Protein AF-A0A672FPJ3-F1 (afdb_monomer)

Organism: Salarias fasciatus (NCBI:txid181472)

Structure (mmCIF, N/CA/C/O backbone):
data_AF-A0A672FPJ3-F1
#
_entry.id   AF-A0A672FPJ3-F1
#
loop_
_atom_site.group_PDB
_atom_site.id
_atom_site.type_symbol
_atom_site.label_atom_id
_atom_site.label_alt_id
_atom_site.label_comp_id
_atom_site.label_asym_id
_atom_site.label_entity_id
_atom_site.label_seq_id
_atom_site.pdbx_PDB_ins_code
_atom_site.Cartn_x
_atom_site.Cartn_y
_atom_site.Cartn_z
_atom_site.occupancy
_atom_site.B_iso_or_equiv
_atom_site.auth_seq_id
_atom_site.auth_comp_id
_atom_site.auth_asym_id
_atom_site.auth_atom_id
_atom_site.pdbx_PDB_model_num
ATOM 1 N N . LEU A 1 1 ? 19.985 6.281 -33.215 1.00 62.66 1 LEU A N 1
ATOM 2 C CA . LEU A 1 1 ? 19.206 5.036 -33.014 1.00 62.66 1 LEU A CA 1
ATOM 3 C C . LEU A 1 1 ? 17.743 5.427 -32.889 1.00 62.66 1 LEU A C 1
ATOM 5 O O . LEU A 1 1 ? 17.479 6.319 -32.087 1.00 62.66 1 LEU A O 1
ATOM 9 N N . PRO A 1 2 ? 16.835 4.807 -33.657 1.00 89.69 2 PRO A N 1
ATOM 10 C CA . PRO A 1 2 ? 15.396 4.906 -33.426 1.00 89.69 2 PRO A CA 1
ATOM 11 C C . PRO A 1 2 ? 15.066 4.654 -31.949 1.00 89.69 2 PRO A C 1
ATOM 13 O O . PRO A 1 2 ? 15.754 3.870 -31.286 1.00 89.69 2 PRO A O 1
ATOM 16 N N . GLU A 1 3 ? 14.046 5.331 -31.421 1.00 81.00 3 GLU A N 1
ATOM 17 C CA . GLU A 1 3 ? 13.748 5.345 -29.981 1.00 81.00 3 GLU A CA 1
ATOM 18 C C . GLU A 1 3 ? 13.517 3.931 -29.419 1.00 81.00 3 GLU A C 1
ATOM 20 O O . GLU A 1 3 ? 13.999 3.581 -28.341 1.00 81.00 3 GLU A O 1
ATOM 25 N N . GLU A 1 4 ? 12.872 3.082 -30.212 1.00 81.25 4 GLU A N 1
ATOM 26 C CA . GLU A 1 4 ? 12.588 1.687 -29.893 1.00 81.25 4 GLU A CA 1
ATOM 27 C C . GLU A 1 4 ? 13.864 0.845 -29.724 1.00 81.25 4 GLU A C 1
ATOM 29 O O . GLU A 1 4 ? 14.042 0.160 -28.715 1.00 81.25 4 GLU A O 1
ATOM 34 N N . GLN A 1 5 ? 14.820 0.970 -30.649 1.00 84.06 5 GLN A N 1
ATOM 35 C CA . GLN A 1 5 ? 16.099 0.255 -30.575 1.00 84.06 5 GLN A CA 1
ATOM 36 C C . GLN A 1 5 ? 16.939 0.717 -29.379 1.00 84.06 5 GLN A C 1
ATOM 38 O O . GLN A 1 5 ? 17.684 -0.064 -28.784 1.00 84.06 5 GLN A O 1
ATOM 43 N N . ARG A 1 6 ? 16.819 1.996 -29.00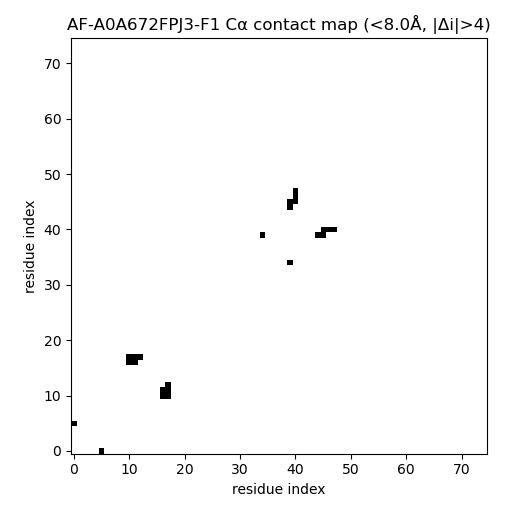0 1.00 82.50 6 ARG A N 1
ATOM 44 C CA . ARG A 1 6 ? 17.485 2.543 -27.814 1.00 82.50 6 ARG A CA 1
ATOM 45 C C . ARG A 1 6 ? 16.890 1.959 -26.528 1.00 82.50 6 ARG A C 1
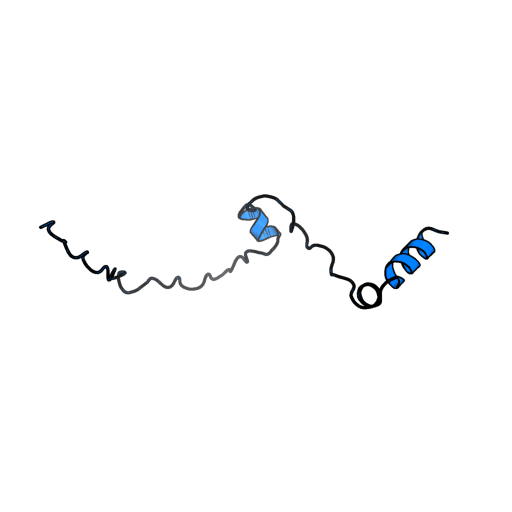ATOM 47 O O . ARG A 1 6 ? 17.653 1.580 -25.642 1.00 82.50 6 ARG A O 1
ATOM 54 N N . ARG A 1 7 ? 15.560 1.825 -26.444 1.00 80.12 7 ARG A N 1
ATOM 55 C CA . ARG A 1 7 ? 14.865 1.201 -25.301 1.00 80.12 7 ARG A CA 1
ATOM 56 C C . ARG A 1 7 ? 15.223 -0.277 -25.149 1.00 80.12 7 ARG A C 1
ATOM 58 O O . ARG A 1 7 ? 15.570 -0.698 -24.048 1.00 80.12 7 ARG A O 1
ATOM 65 N N . GLN A 1 8 ? 15.229 -1.035 -26.249 1.00 80.88 8 GLN A N 1
ATOM 66 C CA . GLN A 1 8 ? 15.621 -2.450 -26.238 1.00 80.88 8 GLN A CA 1
ATOM 67 C C . GLN A 1 8 ? 17.058 -2.643 -25.739 1.00 80.88 8 GLN A C 1
ATOM 69 O O . GLN A 1 8 ? 17.305 -3.482 -24.872 1.00 80.88 8 GLN A O 1
ATOM 74 N N . LYS A 1 9 ? 18.005 -1.819 -26.214 1.00 82.12 9 LYS A N 1
ATOM 75 C CA . LYS A 1 9 ? 19.394 -1.868 -25.736 1.00 82.12 9 LYS A CA 1
ATOM 76 C C . LYS A 1 9 ? 19.495 -1.568 -24.240 1.00 82.12 9 LYS A C 1
ATOM 78 O O . LYS A 1 9 ? 20.138 -2.329 -23.530 1.00 82.12 9 LYS A O 1
ATOM 83 N N . LEU A 1 10 ? 18.816 -0.528 -23.748 1.00 78.19 10 LEU A N 1
ATOM 84 C CA . LEU A 1 10 ? 18.823 -0.163 -22.323 1.00 78.19 10 LEU A CA 1
ATOM 85 C C . LEU A 1 10 ? 18.238 -1.255 -21.414 1.00 78.19 10 LEU A C 1
ATOM 87 O O . LEU A 1 10 ? 18.748 -1.464 -20.312 1.00 78.19 10 LEU A O 1
ATOM 91 N N . ALA A 1 11 ? 17.203 -1.965 -21.870 1.00 76.56 11 ALA A N 1
ATOM 92 C CA . ALA A 1 11 ? 16.631 -3.100 -21.145 1.00 76.56 11 ALA A CA 1
ATOM 93 C C . ALA A 1 11 ? 17.581 -4.314 -21.121 1.00 76.56 11 ALA A C 1
ATOM 95 O O . ALA A 1 11 ? 17.691 -4.998 -20.103 1.00 76.56 11 ALA A O 1
ATOM 96 N N . ALA A 1 12 ? 18.316 -4.547 -22.214 1.00 78.25 12 ALA A N 1
ATOM 97 C CA . ALA A 1 12 ? 19.249 -5.664 -22.362 1.00 78.25 12 ALA A CA 1
ATOM 98 C C . ALA A 1 12 ? 20.650 -5.417 -21.762 1.00 78.25 12 ALA A C 1
ATOM 100 O O . ALA A 1 12 ? 21.421 -6.362 -21.615 1.00 78.25 12 ALA A O 1
ATOM 101 N N . CYS A 1 13 ? 20.989 -4.178 -21.382 1.00 78.75 13 CYS A N 1
ATOM 102 C CA . CYS A 1 13 ? 22.317 -3.811 -20.867 1.00 78.75 13 CYS A CA 1
ATOM 103 C C . CYS A 1 13 ? 22.748 -4.553 -19.584 1.00 78.75 13 CYS A C 1
ATOM 105 O O . CYS A 1 13 ? 23.936 -4.592 -19.283 1.00 78.75 13 CYS A O 1
ATOM 107 N N . SER A 1 14 ? 21.822 -5.127 -18.809 1.00 83.56 14 SER A N 1
ATOM 108 C CA . SER A 1 14 ? 22.134 -5.893 -17.594 1.00 83.56 14 SER A CA 1
ATOM 109 C C . SER A 1 14 ? 21.332 -7.186 -17.553 1.00 83.56 14 SER A C 1
ATOM 111 O O . SER A 1 14 ? 20.117 -7.169 -17.745 1.00 83.56 14 SER A O 1
ATOM 113 N N . ARG A 1 15 ? 21.991 -8.304 -17.206 1.00 82.62 15 ARG A N 1
ATOM 114 C CA . ARG A 1 15 ? 21.344 -9.622 -17.031 1.00 82.62 15 ARG A CA 1
ATOM 115 C C . ARG A 1 15 ? 20.136 -9.573 -16.096 1.00 82.62 15 ARG A C 1
ATOM 117 O O . ARG A 1 15 ? 19.187 -10.319 -16.312 1.00 82.62 15 ARG A O 1
ATOM 124 N N . HIS A 1 16 ? 20.188 -8.737 -15.058 1.00 84.88 16 HIS A N 1
ATOM 125 C CA . HIS A 1 16 ? 19.096 -8.611 -14.098 1.00 84.88 16 HIS A CA 1
ATOM 126 C C . HIS A 1 16 ? 17.910 -7.866 -14.709 1.00 84.88 16 HIS A C 1
ATOM 128 O O . HIS A 1 16 ? 16.822 -8.418 -14.717 1.00 84.88 16 HIS A O 1
ATOM 134 N N . ARG A 1 17 ? 18.121 -6.687 -15.310 1.00 80.50 17 ARG A N 1
ATOM 135 C CA . ARG A 1 17 ? 17.040 -5.916 -15.961 1.00 80.50 17 ARG A CA 1
ATOM 136 C C . ARG A 1 17 ? 16.433 -6.626 -17.172 1.00 80.50 17 ARG A C 1
ATOM 138 O O . ARG A 1 17 ? 15.249 -6.465 -17.431 1.00 80.50 17 ARG A O 1
ATOM 145 N N . PHE A 1 18 ? 17.224 -7.440 -17.870 1.00 79.25 18 PHE A N 1
ATOM 146 C CA . PHE A 1 18 ? 16.748 -8.260 -18.983 1.00 79.25 18 PHE A CA 1
ATOM 147 C C . PHE A 1 18 ? 15.775 -9.363 -18.534 1.00 79.25 18 PHE A C 1
ATOM 149 O O . PHE A 1 18 ? 14.867 -9.719 -19.275 1.00 79.25 18 PHE A O 1
ATOM 156 N N . ARG A 1 19 ? 15.972 -9.927 -17.332 1.00 83.88 19 ARG A N 1
ATOM 157 C CA . ARG A 1 19 ? 15.163 -11.049 -16.815 1.00 83.88 19 ARG A CA 1
ATOM 158 C C . ARG A 1 19 ? 14.097 -10.627 -15.815 1.00 83.88 19 ARG A C 1
ATOM 160 O O . ARG A 1 19 ? 13.074 -11.289 -15.705 1.00 83.88 19 ARG A O 1
ATOM 167 N N . TYR A 1 20 ? 14.362 -9.572 -15.061 1.00 87.31 20 TYR A N 1
ATOM 168 C CA . TYR A 1 20 ? 13.489 -9.044 -14.034 1.00 87.31 20 TYR A CA 1
ATOM 169 C C . TYR A 1 20 ? 13.036 -7.654 -14.451 1.00 87.31 20 TYR A C 1
ATOM 171 O O . TYR A 1 20 ? 13.781 -6.673 -14.366 1.00 87.31 20 TYR A O 1
A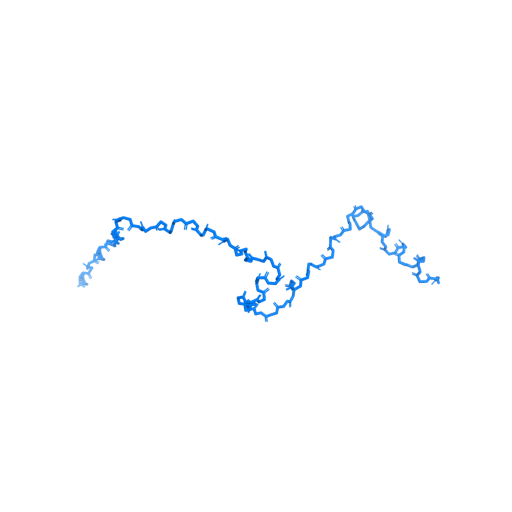TOM 179 N N . ILE A 1 21 ? 11.794 -7.603 -14.911 1.00 81.19 21 ILE A N 1
ATOM 180 C CA . ILE A 1 21 ? 11.068 -6.362 -15.110 1.00 81.19 21 ILE A CA 1
ATOM 181 C C . ILE A 1 21 ? 10.322 -6.127 -13.796 1.00 81.19 21 ILE A C 1
ATOM 183 O O . ILE A 1 21 ? 9.416 -6.906 -13.486 1.00 81.19 21 ILE A O 1
ATOM 187 N N . PRO A 1 22 ? 10.713 -5.130 -12.982 1.00 83.75 22 PRO A N 1
ATOM 188 C CA . PRO A 1 22 ? 9.944 -4.812 -11.793 1.00 83.75 22 PRO A CA 1
ATOM 189 C C . PRO A 1 22 ? 8.522 -4.434 -12.224 1.00 83.75 22 PRO A C 1
ATOM 191 O O . PRO A 1 22 ? 8.365 -3.752 -13.244 1.00 83.75 22 PRO A O 1
ATOM 194 N N . PRO A 1 23 ? 7.489 -4.860 -11.479 1.00 85.25 23 PRO A N 1
ATOM 195 C CA . PRO A 1 23 ? 6.146 -4.371 -11.734 1.00 85.25 23 PRO A CA 1
ATOM 196 C C . PRO A 1 23 ? 6.160 -2.845 -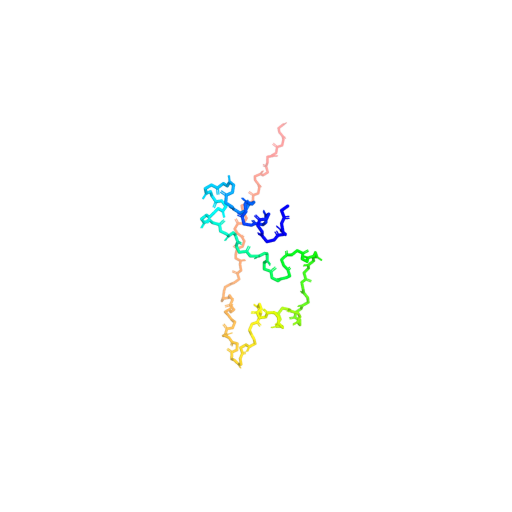11.650 1.00 85.25 23 PRO A C 1
ATOM 198 O O . PRO A 1 23 ? 6.929 -2.254 -10.883 1.00 85.25 23 PRO A O 1
ATOM 201 N N . CYS A 1 24 ? 5.319 -2.203 -12.455 1.00 86.19 24 CYS A N 1
ATOM 202 C CA . CYS A 1 24 ? 5.108 -0.773 -12.314 1.00 86.19 24 CYS A CA 1
ATOM 203 C C . CYS A 1 24 ? 4.693 -0.455 -10.874 1.00 86.19 24 CYS A C 1
ATOM 205 O O . CYS A 1 24 ? 4.084 -1.277 -10.184 1.00 86.19 24 CYS A O 1
ATOM 207 N N . THR A 1 25 ? 5.040 0.749 -10.426 1.00 89.25 25 THR A N 1
ATOM 208 C CA . THR A 1 25 ? 4.561 1.269 -9.147 1.00 89.25 25 THR A CA 1
ATOM 209 C C . THR A 1 25 ? 3.037 1.156 -9.117 1.00 89.25 25 THR A C 1
ATOM 211 O O . THR A 1 25 ? 2.408 1.666 -10.047 1.00 89.25 25 THR A O 1
ATOM 214 N N . PRO A 1 26 ? 2.449 0.487 -8.110 1.00 89.62 26 PRO A N 1
ATOM 215 C CA . PRO A 1 26 ? 1.003 0.352 -8.016 1.00 89.62 26 PRO A CA 1
ATOM 216 C C . PRO A 1 26 ? 0.313 1.714 -7.966 1.00 89.62 26 PRO A C 1
ATOM 218 O O . PRO A 1 26 ? 0.887 2.692 -7.474 1.00 89.62 26 PRO A O 1
ATOM 221 N N . ASP A 1 27 ? -0.935 1.758 -8.424 1.00 88.62 27 ASP A N 1
ATOM 222 C CA . ASP A 1 27 ? -1.739 2.973 -8.357 1.00 88.62 27 ASP A CA 1
ATOM 223 C C . ASP A 1 27 ? -1.816 3.489 -6.918 1.00 88.62 27 ASP A C 1
ATOM 225 O O . ASP A 1 27 ? -2.025 2.731 -5.966 1.00 88.62 27 ASP A O 1
ATOM 229 N N . ASN A 1 28 ? -1.682 4.808 -6.769 1.00 89.62 28 ASN A N 1
ATOM 230 C CA . ASN A 1 28 ? -1.747 5.529 -5.497 1.00 89.62 28 ASN A CA 1
ATOM 231 C C . ASN A 1 28 ? -0.595 5.241 -4.506 1.00 89.62 28 ASN A C 1
ATOM 233 O O . ASN A 1 28 ? -0.625 5.744 -3.386 1.00 89.62 28 ASN A O 1
ATOM 237 N N . PHE A 1 29 ? 0.440 4.476 -4.888 1.00 88.69 29 PHE A N 1
ATOM 238 C CA . PHE A 1 29 ? 1.548 4.117 -3.984 1.00 88.69 29 PHE A CA 1
ATOM 239 C C . PHE A 1 29 ? 2.334 5.332 -3.453 1.00 88.69 29 PHE A C 1
ATOM 241 O O . PHE A 1 29 ? 2.817 5.310 -2.325 1.00 88.69 29 PHE A O 1
ATOM 248 N N . TRP A 1 30 ? 2.452 6.393 -4.257 1.00 91.94 30 TRP A N 1
ATOM 249 C CA . TRP A 1 30 ? 3.185 7.620 -3.911 1.00 91.94 30 TRP A CA 1
ATOM 250 C C . TRP A 1 30 ? 2.297 8.757 -3.402 1.00 91.94 30 TRP A C 1
ATOM 252 O O . TRP A 1 30 ? 2.756 9.894 -3.293 1.00 91.94 30 TRP A O 1
ATOM 262 N N . GLU A 1 31 ? 1.028 8.487 -3.109 1.00 92.56 31 GLU A N 1
ATOM 263 C CA . GLU A 1 31 ? 0.172 9.505 -2.515 1.00 92.56 31 GLU A CA 1
ATOM 264 C C . GLU A 1 31 ? 0.576 9.783 -1.071 1.00 92.56 31 GLU A C 1
ATOM 266 O O . GLU A 1 31 ? 0.747 8.879 -0.254 1.00 92.56 31 GLU A O 1
ATOM 271 N N . VAL A 1 32 ? 0.735 11.065 -0.754 1.00 90.06 32 VAL A N 1
ATOM 272 C CA . VAL A 1 32 ? 1.145 11.508 0.574 1.00 90.06 32 VAL A CA 1
ATOM 273 C C . VAL A 1 32 ? -0.108 11.759 1.407 1.00 90.06 32 VAL A C 1
ATOM 275 O O . VAL A 1 32 ? -0.855 12.698 1.146 1.00 90.06 32 VAL A O 1
ATOM 278 N N . GLY A 1 33 ? -0.330 10.923 2.421 1.00 91.12 33 GLY A N 1
ATOM 279 C CA . GLY A 1 33 ? -1.448 11.047 3.358 1.00 91.12 33 GLY A CA 1
ATOM 280 C C . GLY A 1 33 ? -2.306 9.788 3.438 1.00 91.12 33 GLY A C 1
ATOM 281 O O . GLY A 1 33 ? -2.079 8.808 2.732 1.00 91.12 33 GLY A O 1
ATOM 282 N N . PHE A 1 34 ? -3.296 9.804 4.332 1.00 91.81 34 PHE A N 1
ATOM 283 C CA . PHE A 1 34 ? -4.253 8.708 4.442 1.00 91.81 34 PHE A CA 1
ATOM 284 C C . PHE A 1 34 ? -5.457 8.970 3.528 1.00 91.81 34 PHE A C 1
ATOM 286 O O . PHE A 1 34 ? -6.054 10.046 3.623 1.00 91.81 34 PHE A O 1
ATOM 293 N N . PRO A 1 35 ? -5.840 8.015 2.662 1.00 94.69 35 PRO A N 1
ATOM 294 C CA . PRO A 1 35 ? -7.050 8.140 1.863 1.00 94.69 35 PRO A CA 1
ATOM 295 C C . PRO A 1 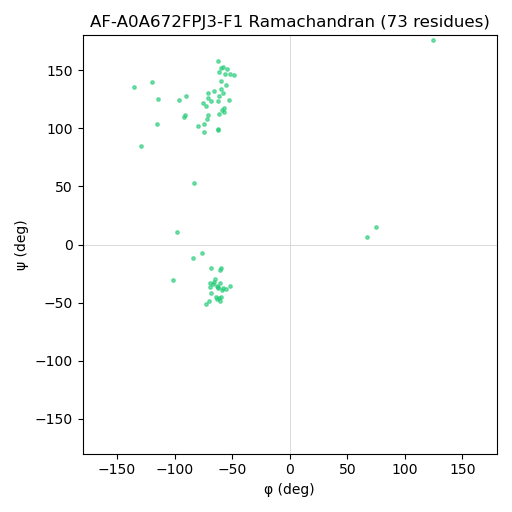35 ? -8.287 8.239 2.759 1.00 94.69 35 PRO A C 1
ATOM 297 O O . PRO A 1 35 ? -8.348 7.654 3.845 1.00 94.69 35 PRO A O 1
ATOM 300 N N . SER A 1 36 ? -9.297 8.972 2.290 1.00 95.12 36 SER A N 1
ATOM 301 C CA . SER A 1 36 ? -10.594 9.012 2.967 1.00 95.12 36 SER A CA 1
ATOM 302 C C . SER A 1 36 ? -11.239 7.621 2.978 1.00 95.12 36 SER A C 1
ATOM 304 O O . SER A 1 36 ? -10.938 6.784 2.125 1.00 95.12 36 SER A O 1
ATOM 306 N N . THR A 1 37 ? -12.168 7.364 3.904 1.00 93.31 37 THR A N 1
ATOM 307 C CA . THR A 1 37 ? -12.905 6.088 3.932 1.00 93.31 37 THR A CA 1
ATOM 308 C C . THR A 1 37 ? -13.604 5.804 2.600 1.00 93.31 37 THR A C 1
ATOM 310 O O . THR A 1 37 ? -13.559 4.670 2.135 1.00 93.31 37 THR A O 1
ATOM 313 N N . GLN A 1 38 ? -14.161 6.834 1.952 1.00 94.62 38 GLN A N 1
ATOM 314 C CA . GLN A 1 38 ? -14.766 6.733 0.621 1.00 94.62 38 GLN A CA 1
ATOM 315 C C . GLN A 1 38 ? -13.740 6.271 -0.425 1.00 94.62 38 GLN A C 1
ATOM 317 O O . GLN A 1 38 ? -13.958 5.292 -1.134 1.00 94.62 38 GLN A O 1
ATOM 322 N N . THR A 1 39 ? -12.569 6.906 -0.448 1.00 94.31 39 THR A N 1
ATOM 323 C CA . THR A 1 39 ? -11.463 6.551 -1.349 1.00 94.31 39 THR A CA 1
ATOM 324 C C . THR A 1 39 ? -10.954 5.127 -1.100 1.00 94.31 39 THR A C 1
ATOM 326 O O . THR A 1 39 ? -10.628 4.407 -2.040 1.00 94.31 39 THR A O 1
ATOM 329 N N . CYS A 1 40 ? -10.909 4.679 0.157 1.00 92.88 40 CYS A N 1
ATOM 330 C CA . CYS A 1 40 ? -10.550 3.302 0.496 1.00 92.88 40 CYS A CA 1
ATOM 331 C C . CYS A 1 40 ? -11.548 2.274 -0.055 1.00 92.88 40 CYS A C 1
ATOM 333 O O . CYS A 1 40 ? -11.131 1.181 -0.436 1.00 92.88 40 CYS A O 1
ATOM 335 N N . ILE A 1 41 ? -12.843 2.598 -0.087 1.00 92.94 41 ILE A N 1
ATOM 336 C CA . ILE A 1 41 ? -13.882 1.728 -0.658 1.00 92.94 41 ILE A CA 1
ATOM 337 C C . ILE A 1 41 ? -13.732 1.675 -2.181 1.00 92.94 41 ILE A C 1
ATOM 339 O O . ILE A 1 41 ? -13.661 0.588 -2.748 1.00 92.94 41 ILE A O 1
ATOM 343 N N . GLU A 1 42 ? -13.594 2.832 -2.834 1.00 92.94 42 GLU A N 1
ATOM 344 C CA . GLU A 1 42 ? -13.414 2.937 -4.291 1.00 92.94 42 GLU A CA 1
ATOM 345 C C . GLU A 1 42 ? -12.170 2.190 -4.787 1.00 92.94 42 GLU A C 1
ATOM 347 O O . GLU A 1 42 ? -12.212 1.512 -5.811 1.00 92.94 42 GLU A O 1
ATOM 352 N N . ARG A 1 43 ? -11.071 2.251 -4.024 1.00 92.19 43 ARG A N 1
ATOM 353 C CA . ARG A 1 43 ? -9.828 1.510 -4.306 1.00 92.19 43 ARG A CA 1
ATOM 354 C C . ARG A 1 43 ? -9.902 0.024 -3.951 1.00 92.19 43 ARG A C 1
ATOM 356 O O . ARG A 1 43 ? -8.962 -0.716 -4.228 1.00 92.19 43 ARG A O 1
ATOM 363 N N . GLY A 1 44 ? -10.984 -0.418 -3.309 1.00 90.75 44 GLY A N 1
ATOM 364 C CA . GLY A 1 44 ? -11.179 -1.803 -2.885 1.00 90.75 44 GLY A CA 1
ATOM 365 C C . GLY A 1 44 ? -10.364 -2.219 -1.657 1.00 90.75 44 GLY A C 1
ATOM 366 O O . GLY A 1 44 ? -10.255 -3.415 -1.380 1.00 90.75 44 GLY A O 1
ATOM 367 N N . TYR A 1 45 ? -9.800 -1.267 -0.903 1.00 91.06 45 TYR A N 1
ATOM 368 C CA . TYR A 1 45 ? -9.124 -1.540 0.373 1.00 91.06 45 TYR A CA 1
ATOM 369 C C . TYR A 1 45 ? -10.115 -1.968 1.460 1.00 91.06 45 TYR A C 1
ATOM 371 O O . TYR A 1 45 ? -9.779 -2.782 2.318 1.00 91.06 45 TYR A O 1
ATOM 379 N N . ILE A 1 46 ? -11.338 -1.430 1.418 1.00 90.94 46 ILE A N 1
ATOM 380 C CA . ILE A 1 46 ? -12.431 -1.774 2.331 1.00 90.94 46 ILE A CA 1
ATOM 381 C C . ILE A 1 46 ? -13.537 -2.442 1.518 1.00 90.94 46 ILE A C 1
ATOM 383 O O . ILE A 1 46 ? -14.032 -1.874 0.549 1.00 90.94 46 ILE A O 1
ATOM 387 N N . ARG A 1 47 ? -13.938 -3.649 1.924 1.00 87.31 47 ARG A N 1
ATOM 388 C CA . ARG A 1 47 ? -15.100 -4.340 1.355 1.00 87.31 47 ARG A CA 1
ATOM 389 C C . ARG A 1 47 ? -16.309 -4.081 2.241 1.00 87.31 47 ARG A C 1
ATOM 391 O O . ARG A 1 47 ? -16.269 -4.383 3.432 1.00 87.31 47 ARG A O 1
ATOM 398 N N . GLU A 1 48 ? -17.383 -3.554 1.668 1.00 82.56 48 GLU A N 1
ATOM 399 C CA . GLU A 1 48 ? -18.657 -3.435 2.375 1.00 82.56 48 GLU A CA 1
ATOM 400 C C . GLU A 1 48 ? -19.318 -4.816 2.480 1.00 82.56 48 GLU A C 1
ATOM 402 O O . GLU A 1 48 ? -19.955 -5.317 1.550 1.00 82.56 48 GLU A O 1
ATOM 407 N N . GLU A 1 49 ? -19.128 -5.480 3.618 1.00 82.69 49 GLU A N 1
ATOM 408 C CA . GLU A 1 49 ? -19.799 -6.744 3.901 1.00 82.69 49 GLU A CA 1
ATOM 409 C C . GLU A 1 49 ? -21.268 -6.496 4.268 1.00 82.69 49 GLU A C 1
ATOM 411 O O . GLU A 1 49 ? -21.576 -5.841 5.262 1.00 82.69 49 GLU A O 1
ATOM 416 N N . LYS A 1 50 ? -22.199 -7.094 3.510 1.00 79.44 50 LYS A N 1
ATOM 417 C CA . LYS A 1 50 ? -23.648 -7.038 3.804 1.00 79.44 50 LYS A CA 1
ATOM 418 C C . LYS A 1 50 ? -24.019 -7.643 5.165 1.00 79.44 50 LYS A C 1
ATOM 420 O O . LYS A 1 50 ? -25.090 -7.357 5.693 1.00 79.44 50 LYS A O 1
ATOM 425 N N . LYS A 1 51 ? -23.165 -8.515 5.706 1.00 81.50 51 LYS A N 1
ATOM 426 C CA . LYS A 1 51 ? -23.303 -9.137 7.026 1.00 81.50 51 LYS A CA 1
ATOM 427 C C . LYS A 1 51 ? -21.989 -8.940 7.776 1.00 81.50 51 LYS A C 1
ATOM 429 O O . LYS A 1 51 ? -21.141 -9.826 7.698 1.00 81.50 51 LYS A O 1
ATOM 434 N N . PRO A 1 52 ? -21.793 -7.795 8.451 1.00 79.50 52 PRO A N 1
ATOM 435 C CA . PRO A 1 52 ? -20.589 -7.601 9.240 1.00 79.50 52 PRO A CA 1
ATOM 436 C C . PRO A 1 52 ? -20.502 -8.719 10.280 1.00 79.50 52 PRO A C 1
ATOM 438 O O . PRO A 1 52 ? -21.483 -9.000 10.975 1.00 79.50 52 PRO A O 1
ATOM 441 N N . GLY A 1 53 ? -19.342 -9.374 10.359 1.00 77.38 53 GLY A N 1
ATOM 442 C CA . GLY A 1 53 ? -19.090 -10.394 11.372 1.00 77.38 53 GLY A CA 1
ATOM 443 C C . GLY A 1 53 ? -19.397 -9.873 12.778 1.00 77.38 53 GLY A C 1
ATOM 444 O O . GLY A 1 53 ? -19.220 -8.685 13.075 1.00 77.38 53 GLY A O 1
ATOM 445 N N . GLU A 1 54 ? -19.878 -10.758 13.651 1.00 80.88 54 GLU A N 1
ATOM 446 C CA . GLU A 1 54 ? -20.207 -10.397 15.027 1.00 80.88 54 GLU A CA 1
ATOM 447 C C . GLU A 1 54 ? -18.960 -9.816 15.706 1.00 80.88 54 GLU A C 1
ATOM 449 O O . GLU A 1 54 ? -17.923 -10.473 15.828 1.00 80.88 54 GLU A O 1
ATOM 454 N N . ARG A 1 55 ? -19.027 -8.543 16.114 1.00 78.88 55 ARG A N 1
ATOM 455 C CA . ARG A 1 55 ? -17.902 -7.895 16.791 1.00 78.88 55 ARG A CA 1
ATOM 456 C C . ARG A 1 55 ? -17.629 -8.646 18.086 1.00 78.88 55 ARG A C 1
ATOM 458 O O . ARG A 1 55 ? -18.426 -8.560 19.021 1.00 78.88 55 ARG A O 1
ATOM 465 N N . LEU A 1 56 ? -16.482 -9.322 18.168 1.00 81.00 56 LEU A N 1
ATOM 466 C CA . LEU A 1 56 ? -16.053 -9.978 19.398 1.00 81.00 56 LEU A CA 1
ATOM 467 C C . LEU A 1 56 ? -15.859 -8.918 20.490 1.00 81.00 56 LEU A C 1
ATOM 469 O O . LEU A 1 56 ? -14.844 -8.222 20.565 1.00 81.00 56 LEU A O 1
ATOM 473 N N . ARG A 1 57 ? -16.859 -8.776 21.359 1.00 80.56 57 ARG A N 1
ATOM 474 C CA . ARG A 1 57 ? -16.724 -8.017 22.599 1.00 80.56 57 ARG A CA 1
ATOM 475 C C . ARG A 1 57 ? -15.822 -8.821 23.521 1.00 80.56 57 ARG A C 1
ATOM 477 O O . ARG A 1 57 ? -16.080 -9.991 23.806 1.00 80.56 57 ARG A O 1
ATOM 484 N N . ARG A 1 58 ? -14.760 -8.186 24.015 1.00 78.31 58 ARG A N 1
ATOM 485 C CA . ARG A 1 58 ? -13.922 -8.778 25.058 1.00 78.31 58 ARG A CA 1
ATOM 486 C C . ARG A 1 58 ? -14.820 -9.095 26.257 1.00 78.31 58 ARG A C 1
ATOM 488 O O . ARG A 1 58 ? -15.362 -8.184 26.872 1.00 78.31 58 ARG A O 1
ATOM 495 N N . ARG A 1 59 ? -14.996 -10.383 26.572 1.00 79.94 59 ARG A N 1
ATOM 496 C CA . ARG A 1 59 ? -15.875 -10.825 27.673 1.00 79.94 59 ARG A CA 1
ATOM 497 C C . ARG A 1 59 ? -15.332 -10.449 29.053 1.00 79.94 59 ARG A C 1
ATOM 499 O O . ARG A 1 59 ? -16.086 -10.442 30.016 1.00 79.94 59 ARG A O 1
ATOM 506 N N . ARG A 1 60 ? -14.028 -10.173 29.157 1.00 81.94 60 ARG A N 1
ATOM 5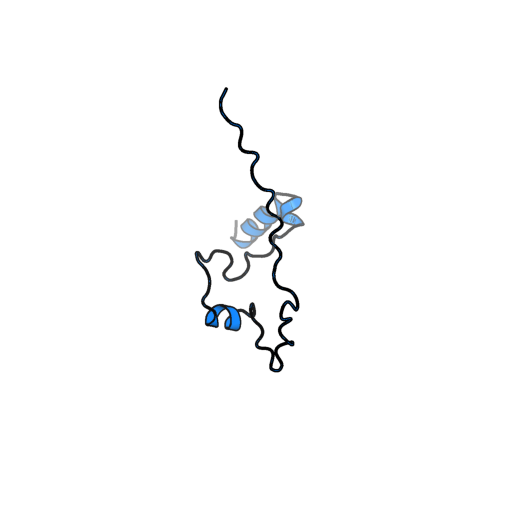07 C CA . ARG A 1 60 ? -13.349 -9.820 30.407 1.00 81.94 60 ARG A CA 1
ATOM 508 C C . ARG A 1 60 ? -12.726 -8.425 30.310 1.00 81.94 60 ARG A C 1
ATOM 510 O O . ARG A 1 60 ? -12.167 -8.102 29.259 1.00 81.94 60 ARG A O 1
ATOM 517 N N . PRO A 1 61 ? -12.790 -7.607 31.372 1.00 84.88 61 PRO A N 1
ATOM 518 C CA . PRO A 1 61 ? -12.039 -6.359 31.431 1.00 84.88 61 PRO A CA 1
ATOM 519 C C . PRO A 1 61 ? -10.532 -6.637 31.322 1.00 84.88 61 PRO A C 1
ATOM 521 O O . PRO A 1 61 ? -10.057 -7.718 31.668 1.00 84.88 61 PRO A O 1
ATOM 524 N N . PHE A 1 62 ? -9.777 -5.671 30.796 1.00 81.44 62 PHE A N 1
ATOM 525 C CA . PHE A 1 62 ? -8.318 -5.769 30.764 1.00 81.44 62 PHE A CA 1
ATOM 526 C C . PHE A 1 62 ? -7.781 -5.613 32.187 1.00 81.44 62 PHE A C 1
ATOM 528 O O . PHE A 1 62 ? -7.880 -4.533 32.763 1.00 81.44 62 PHE A O 1
ATOM 535 N N . CYS A 1 63 ? -7.228 -6.685 32.752 1.00 81.69 63 CYS A N 1
ATOM 536 C CA . CYS A 1 63 ? -6.460 -6.602 33.986 1.00 81.69 63 CYS A CA 1
ATOM 537 C C . CYS A 1 63 ? -5.062 -6.098 33.635 1.00 81.69 63 CYS A C 1
ATOM 539 O O . CYS A 1 63 ? -4.237 -6.851 33.121 1.00 81.69 63 CYS A O 1
ATOM 541 N N . ALA A 1 64 ? -4.811 -4.816 33.880 1.00 80.69 64 ALA A N 1
ATOM 542 C CA . ALA A 1 64 ? -3.477 -4.267 33.742 1.00 80.69 64 ALA A CA 1
ATOM 543 C C . ALA A 1 64 ? -2.598 -4.795 34.888 1.00 80.69 64 ALA A C 1
ATOM 545 O O . ALA A 1 64 ? -2.778 -4.414 36.042 1.00 80.69 64 ALA A O 1
ATOM 546 N N . LEU A 1 65 ? -1.672 -5.702 34.573 1.00 82.44 65 LEU A N 1
ATOM 547 C CA . LEU A 1 65 ? -0.730 -6.296 35.529 1.00 82.44 65 LEU A CA 1
ATOM 548 C C . LEU A 1 65 ? 0.486 -5.381 35.733 1.00 82.44 65 LEU A C 1
ATOM 550 O O . LEU A 1 65 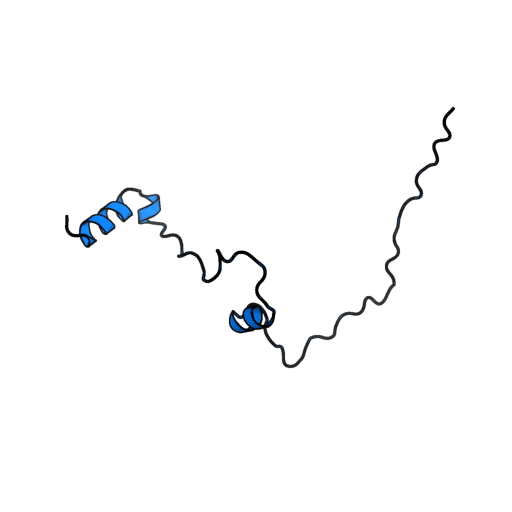? 1.626 -5.794 35.529 1.00 82.44 65 LEU A O 1
ATOM 554 N N . PHE A 1 66 ? 0.258 -4.112 36.068 1.00 82.31 66 PHE A N 1
ATOM 555 C CA . PHE A 1 66 ? 1.372 -3.226 36.389 1.00 82.31 66 PHE A CA 1
ATOM 556 C C . PHE A 1 66 ? 1.943 -3.613 37.752 1.00 82.31 66 PHE A C 1
ATOM 558 O O . PHE A 1 66 ? 1.245 -3.548 38.764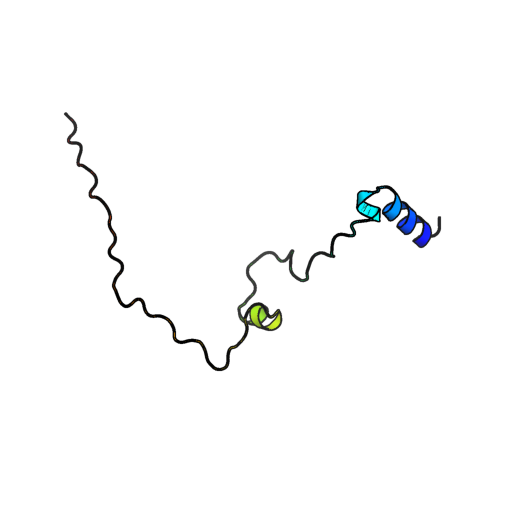 1.00 82.31 66 PHE A O 1
ATOM 565 N N . SER A 1 67 ? 3.217 -3.997 37.783 1.00 80.00 67 SER A N 1
ATOM 566 C CA . SER A 1 67 ? 3.946 -4.148 39.038 1.00 80.00 67 SER A CA 1
ATOM 567 C C . SER A 1 67 ? 4.091 -2.777 39.707 1.00 80.00 67 SER A C 1
ATOM 569 O O . SER A 1 67 ? 4.490 -1.821 39.028 1.00 80.00 67 SER A O 1
ATOM 571 N N . PRO A 1 68 ? 3.799 -2.642 41.012 1.00 77.62 68 PRO A N 1
ATOM 572 C CA . PRO A 1 68 ? 4.112 -1.417 41.733 1.00 77.62 68 PRO A CA 1
ATOM 573 C C . PRO A 1 68 ? 5.624 -1.170 41.659 1.00 77.62 68 PRO A C 1
ATOM 575 O O . PRO A 1 68 ? 6.424 -2.088 41.850 1.00 77.62 68 PRO A O 1
ATOM 578 N N . LYS A 1 69 ? 6.025 0.069 41.348 1.00 76.06 69 LYS A N 1
ATOM 579 C CA . LYS A 1 69 ? 7.431 0.476 41.457 1.00 76.06 69 LYS A CA 1
ATOM 580 C C . LYS A 1 69 ? 7.845 0.327 42.920 1.00 76.06 69 LYS A C 1
ATOM 582 O O . LYS A 1 69 ? 7.168 0.858 43.795 1.00 76.06 69 LYS A O 1
ATOM 587 N N . SER A 1 70 ? 8.943 -0.378 43.179 1.00 71.25 70 SER A N 1
ATOM 588 C CA . SER A 1 70 ? 9.576 -0.383 44.495 1.00 71.25 70 SER A CA 1
ATOM 589 C C . SER A 1 70 ? 9.957 1.052 44.856 1.00 71.25 70 SER A C 1
ATOM 591 O O . SER A 1 70 ? 10.781 1.653 44.161 1.00 71.25 70 SER A O 1
ATOM 593 N N . SER A 1 71 ? 9.355 1.601 45.909 1.00 62.44 71 SER A N 1
ATOM 594 C CA . SER A 1 71 ? 9.822 2.832 46.541 1.00 62.44 71 SER A CA 1
ATOM 595 C C . SER A 1 71 ? 11.224 2.565 47.085 1.00 62.44 71 SER A C 1
ATOM 597 O O . SER A 1 71 ? 11.376 1.919 48.117 1.00 62.44 71 SER A O 1
ATOM 599 N N . GLN A 1 72 ? 12.262 2.970 46.353 1.00 66.88 72 GLN A N 1
ATOM 600 C CA . GLN A 1 72 ? 13.573 3.139 46.965 1.00 66.88 72 GLN A CA 1
ATOM 601 C C . GLN A 1 72 ? 13.498 4.419 47.795 1.00 66.88 72 GLN A C 1
ATOM 603 O O . GLN A 1 72 ? 13.482 5.515 47.239 1.00 66.88 72 GLN A O 1
ATOM 608 N N . GLU A 1 73 ? 13.389 4.259 49.112 1.00 66.12 73 GLU A N 1
ATOM 609 C CA . GLU A 1 73 ? 13.682 5.328 50.064 1.00 66.12 73 GLU A CA 1
ATOM 610 C C . GLU A 1 73 ? 15.169 5.698 49.906 1.00 66.12 73 GLU A C 1
ATOM 612 O O . GLU A 1 73 ? 16.021 4.803 49.987 1.00 66.12 73 GLU A O 1
ATOM 617 N N . PRO A 1 74 ? 15.512 6.966 49.622 1.00 65.25 74 PRO A N 1
ATOM 618 C CA . PRO A 1 74 ? 16.901 7.394 49.599 1.00 65.25 74 PRO A CA 1
ATOM 619 C C . PRO A 1 74 ? 17.456 7.349 51.027 1.00 65.25 74 PRO A C 1
ATOM 621 O O . PRO A 1 74 ? 16.878 7.932 51.944 1.00 65.25 74 PRO A O 1
ATOM 624 N N . SER A 1 75 ? 18.546 6.598 51.195 1.00 57.66 75 SER A N 1
ATOM 625 C CA . SER A 1 75 ? 19.335 6.515 52.433 1.00 57.66 75 SER A CA 1
ATOM 626 C C . SER A 1 75 ? 20.098 7.805 52.712 1.00 57.66 75 SER A C 1
ATOM 628 O O . SER A 1 75 ? 20.505 8.463 51.727 1.00 57.66 75 SER A O 1
#

Radius of gyration: 27.98 Å; Cα contacts (8 Å, |Δi|>4): 12; chains: 1; bounding box: 46×23×86 Å

Sequence (75 aa):
LPEEQRRQKLAACSRHRFRYIPPCTPDNFWEVGFPSTQTCIERGYIREEKKPGERLRRRRPFCALFSPKSSQEPS

InterPro domains:
  IPR01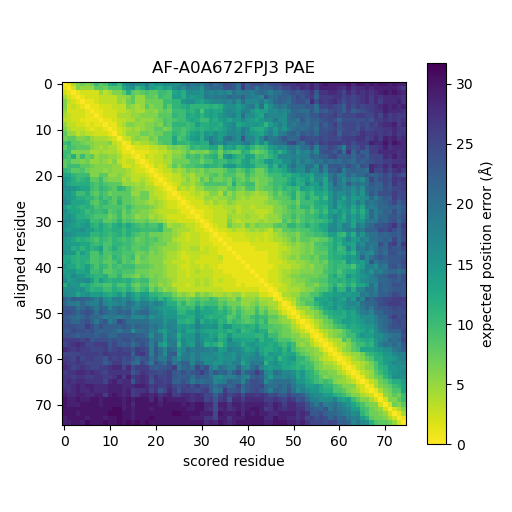3882 DNA endonuclease activator Ctp1, C-terminal [PF08573] (4-38)
  IPR033316 DNA endonuclease RBBP8-like [PTHR15107] (5-40)

pLDDT: mean 82.96, std 7.94, range [57.66, 95.12]

Mean predicted aligned error: 14.1 Å

Foldseek 3Di:
DPPVVVVVCVCVVDPCSVVDDDPPDDPPNPPPDDDDPVVCVVVVVDDDDPDPPDPDDPPDDDDDPDDDPPPPDDD

Secondary structure (DSSP, 8-state):
--HHHHHHHHHHTSHHHHH--PPPPPTTTT--SPPPHHHHHHTTSS---SSPPP----SS-----PPPP------

Solvent-accessible surface area (backbone atoms only — not comparable to full-atom values): 5346 Å² total; per-residue (Å²): 123,60,70,67,61,49,52,54,49,64,40,58,72,38,79,59,53,57,74,50,74,75,77,75,83,58,87,73,70,84,59,89,74,82,76,51,74,68,54,32,40,76,72,60,77,45,79,90,59,96,70,70,72,84,78,84,69,76,91,62,81,87,78,81,84,75,77,80,78,80,82,77,77,86,128